Protein AF-A0ABD5DEM6-F1 (afdb_monomer_lite)

Structure (mmCIF, N/CA/C/O backbone):
data_AF-A0ABD5DEM6-F1
#
_entry.id   AF-A0ABD5DEM6-F1
#
loop_
_atom_site.group_PDB
_atom_site.id
_atom_site.type_symbol
_atom_site.label_atom_id
_atom_site.label_alt_id
_atom_site.label_comp_id
_atom_site.label_asym_id
_atom_site.label_entity_id
_atom_site.label_seq_id
_atom_site.pdbx_PDB_ins_code
_atom_site.Cartn_x
_atom_site.Cartn_y
_atom_site.Cartn_z
_atom_site.occupancy
_atom_site.B_iso_or_equiv
_atom_site.auth_seq_id
_atom_site.auth_comp_id
_atom_site.auth_asym_id
_atom_site.auth_atom_id
_atom_site.pdbx_PDB_model_num
ATOM 1 N N . MET A 1 1 ? -22.393 10.854 -4.127 1.00 58.38 1 MET A N 1
ATOM 2 C CA . MET A 1 1 ? -21.212 10.085 -3.682 1.00 58.38 1 MET A CA 1
ATOM 3 C C . MET A 1 1 ? -21.632 9.332 -2.431 1.00 58.38 1 MET A C 1
ATOM 5 O O . MET A 1 1 ? -22.236 9.966 -1.574 1.00 58.38 1 MET A O 1
ATOM 9 N N . TYR A 1 2 ? -21.435 8.012 -2.370 1.00 67.94 2 TYR A N 1
ATOM 10 C CA . TYR A 1 2 ? -21.788 7.234 -1.177 1.00 67.94 2 TYR A CA 1
ATOM 11 C C . TYR A 1 2 ? -21.031 7.790 0.042 1.00 67.94 2 TYR A C 1
ATOM 13 O O . TYR A 1 2 ? -19.848 8.121 -0.102 1.00 67.94 2 TYR A O 1
ATOM 21 N N . PRO A 1 3 ? -21.693 7.979 1.198 1.00 85.38 3 PRO A N 1
ATOM 22 C CA . PRO A 1 3 ? -21.010 8.434 2.402 1.00 85.38 3 PRO A CA 1
ATOM 23 C C . PRO A 1 3 ? -19.929 7.418 2.781 1.00 85.38 3 PRO A C 1
ATOM 25 O O . PRO A 1 3 ? -20.149 6.220 2.662 1.00 85.38 3 PRO A O 1
ATOM 28 N N 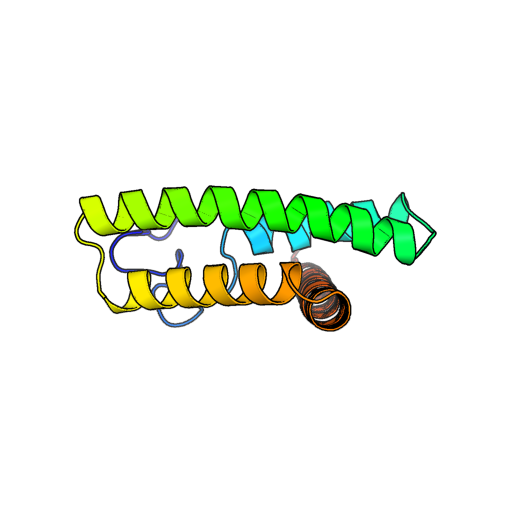. PHE A 1 4 ? -18.764 7.911 3.199 1.00 90.00 4 PHE A N 1
ATOM 29 C CA . PHE A 1 4 ? -17.649 7.096 3.673 1.00 90.00 4 PHE A CA 1
ATOM 30 C C . PHE A 1 4 ? -17.312 7.511 5.104 1.00 90.00 4 PHE A C 1
ATOM 32 O O . PHE A 1 4 ? -16.958 8.671 5.340 1.00 90.00 4 PHE A O 1
ATOM 39 N N . ASP A 1 5 ? -17.417 6.577 6.045 1.00 94.81 5 ASP A N 1
ATOM 40 C CA . ASP A 1 5 ? -16.986 6.749 7.430 1.00 94.81 5 ASP A CA 1
ATOM 41 C C . ASP A 1 5 ? -15.612 6.082 7.634 1.00 94.81 5 ASP A C 1
ATOM 43 O O . ASP A 1 5 ? -15.527 4.866 7.833 1.00 94.81 5 ASP A O 1
ATOM 47 N N . PRO A 1 6 ? -14.506 6.850 7.652 1.00 94.19 6 PRO A N 1
ATOM 48 C CA . PRO A 1 6 ? -13.162 6.292 7.789 1.00 94.19 6 PRO A CA 1
ATOM 49 C C . PRO A 1 6 ? -12.904 5.628 9.146 1.00 94.19 6 PRO A C 1
ATOM 51 O O . PRO A 1 6 ? -11.841 5.035 9.327 1.00 94.19 6 PRO A O 1
ATOM 54 N N . LEU A 1 7 ? -13.813 5.766 10.117 1.00 97.38 7 LEU A N 1
ATOM 55 C CA . LEU A 1 7 ? -13.722 5.082 11.403 1.00 97.38 7 LEU A CA 1
ATOM 56 C C . LEU A 1 7 ? -14.330 3.679 11.362 1.00 97.38 7 LEU A C 1
ATOM 58 O O . LEU A 1 7 ? -14.001 2.883 12.234 1.00 97.38 7 LEU A O 1
ATOM 62 N N . ARG A 1 8 ? -15.176 3.371 10.373 1.00 96.69 8 ARG A N 1
ATOM 63 C CA . ARG A 1 8 ? -15.933 2.110 10.286 1.00 96.69 8 ARG A CA 1
ATOM 64 C C . ARG A 1 8 ? -15.713 1.336 8.992 1.00 96.69 8 ARG A C 1
ATOM 66 O O . ARG A 1 8 ? -16.008 0.149 8.934 1.00 96.69 8 ARG A O 1
ATOM 73 N N . GLU A 1 9 ? -15.179 1.988 7.966 1.00 95.56 9 GLU A N 1
ATOM 74 C CA . GLU A 1 9 ? -15.091 1.451 6.611 1.00 95.56 9 GLU A CA 1
ATOM 75 C C . GLU A 1 9 ? -13.663 1.551 6.059 1.00 95.56 9 GLU A C 1
ATOM 77 O O . GLU A 1 9 ? -12.851 2.376 6.495 1.00 95.56 9 GLU A O 1
ATOM 82 N N . PHE A 1 10 ? -13.334 0.719 5.068 1.00 93.31 10 PHE A N 1
ATOM 83 C CA . PHE A 1 10 ? -12.040 0.784 4.382 1.00 93.31 10 PHE A CA 1
ATOM 84 C C . PHE A 1 10 ? -12.017 1.899 3.327 1.00 93.31 10 PHE A C 1
ATOM 86 O O . PHE A 1 10 ? -11.014 2.611 3.194 1.00 93.31 10 PHE A O 1
ATOM 93 N N . ASN A 1 11 ? -13.132 2.058 2.608 1.00 90.94 11 ASN A N 1
ATOM 94 C CA . ASN A 1 11 ? -13.392 3.048 1.561 1.00 90.94 11 ASN A CA 1
ATOM 95 C C . ASN A 1 11 ? -14.923 3.184 1.347 1.00 90.94 11 ASN A C 1
ATOM 97 O O . ASN A 1 11 ? -15.711 2.675 2.139 1.00 90.94 11 ASN A O 1
ATOM 101 N N . SER A 1 12 ? -15.354 3.839 0.264 1.00 88.69 12 SER A N 1
ATOM 102 C CA . SER A 1 12 ? -16.776 4.038 -0.075 1.00 88.69 12 SER A CA 1
ATOM 103 C C . SER A 1 12 ? -17.588 2.767 -0.394 1.00 88.69 12 SER A C 1
ATOM 105 O O . SER A 1 12 ? -18.808 2.858 -0.472 1.00 88.69 12 SER A O 1
ATOM 107 N N . ASN A 1 13 ? -16.950 1.608 -0.567 1.00 88.44 13 ASN A N 1
ATOM 108 C CA . ASN A 1 13 ? -17.582 0.287 -0.693 1.00 88.44 13 ASN A CA 1
ATOM 109 C C . ASN A 1 13 ? -17.710 -0.419 0.677 1.00 88.44 13 ASN A C 1
ATOM 111 O O . ASN A 1 13 ? -17.983 -1.619 0.758 1.00 88.44 13 ASN A O 1
ATOM 115 N N . GLY A 1 14 ? -17.487 0.304 1.778 1.00 91.00 14 GLY A N 1
ATOM 116 C CA . GLY A 1 14 ? -17.607 -0.225 3.128 1.00 91.00 14 GLY A CA 1
ATOM 117 C C . GLY A 1 14 ? -16.438 -1.136 3.506 1.00 91.00 14 GLY A C 1
ATOM 118 O O . GLY A 1 14 ? -15.268 -0.758 3.411 1.00 91.00 14 GLY A O 1
ATOM 119 N N . LEU A 1 15 ? -16.765 -2.339 3.985 1.00 91.94 15 LEU A N 1
ATOM 120 C CA . LEU A 1 15 ? -15.803 -3.357 4.431 1.00 91.94 15 LEU A CA 1
ATOM 121 C C . LEU A 1 15 ? -15.632 -4.521 3.441 1.00 91.94 15 LEU A C 1
ATOM 123 O O . LEU A 1 15 ? -14.775 -5.374 3.664 1.00 91.94 15 LEU A O 1
ATOM 127 N N . ALA A 1 16 ? -16.454 -4.580 2.388 1.00 88.44 16 ALA A N 1
ATOM 128 C CA . ALA A 1 16 ? -16.484 -5.704 1.451 1.00 88.44 16 ALA A CA 1
ATOM 129 C C . ALA A 1 16 ? -15.284 -5.691 0.493 1.00 88.44 16 ALA A C 1
ATOM 131 O O . ALA A 1 16 ? -14.651 -6.725 0.293 1.00 88.44 16 ALA A O 1
ATOM 132 N N . ASP A 1 17 ? -14.926 -4.509 -0.015 1.00 86.50 17 ASP A N 1
ATOM 133 C CA . ASP A 1 17 ? -13.835 -4.345 -0.974 1.00 86.50 17 ASP A CA 1
ATOM 134 C C . ASP A 1 17 ? -12.696 -3.544 -0.330 1.00 86.50 17 ASP A C 1
ATOM 136 O O . ASP A 1 17 ? -12.788 -2.324 -0.245 1.00 86.50 17 ASP A O 1
ATOM 140 N N . PRO A 1 18 ? -11.605 -4.171 0.141 1.00 88.31 18 PRO A N 1
ATOM 141 C CA . PRO A 1 18 ? -10.504 -3.465 0.808 1.00 88.31 18 PRO A CA 1
ATOM 142 C C . PRO A 1 18 ? -9.558 -2.721 -0.155 1.00 88.31 18 PRO A C 1
ATOM 144 O O . PRO A 1 18 ? -8.621 -2.057 0.295 1.00 88.31 18 PRO A O 1
ATOM 147 N N . LEU A 1 19 ? -9.772 -2.859 -1.467 1.00 86.38 19 LEU A N 1
ATOM 148 C CA . LEU A 1 19 ? -8.992 -2.202 -2.518 1.00 86.38 19 LEU A CA 1
ATOM 149 C C . LEU A 1 19 ? -9.252 -0.686 -2.555 1.00 86.38 19 LEU A C 1
ATOM 151 O O . LEU A 1 19 ? -10.029 -0.135 -1.785 1.00 86.38 19 LEU A O 1
ATOM 155 N N . PHE A 1 20 ? -8.572 0.042 -3.430 1.00 86.88 20 PHE A N 1
ATOM 156 C CA . PHE A 1 20 ? -8.778 1.471 -3.681 1.00 86.88 20 PHE A CA 1
ATOM 157 C C . PHE A 1 20 ? -8.495 2.405 -2.499 1.00 86.88 20 PHE A C 1
ATOM 159 O O . PHE A 1 20 ? -9.016 3.527 -2.442 1.00 86.88 20 PHE A O 1
ATOM 166 N N . HIS A 1 21 ? -7.632 1.998 -1.571 1.00 90.94 21 HIS A N 1
ATOM 167 C CA . HIS A 1 21 ? -7.059 2.926 -0.603 1.00 90.94 21 HIS A CA 1
ATOM 168 C C . HIS A 1 21 ? -6.131 3.938 -1.307 1.00 90.94 21 HIS A C 1
ATOM 170 O O . HIS A 1 21 ? -5.652 3.699 -2.413 1.00 90.94 21 HIS A O 1
ATOM 176 N N . PHE A 1 22 ? -5.851 5.089 -0.685 1.00 90.81 22 PHE A N 1
ATOM 177 C CA . PHE A 1 22 ? -5.266 6.220 -1.427 1.00 90.81 22 PHE A CA 1
ATOM 178 C C . PHE A 1 22 ? -3.897 5.921 -2.070 1.00 90.81 22 PHE A C 1
ATOM 180 O O . PHE A 1 22 ? -3.652 6.377 -3.181 1.00 90.81 22 PHE A O 1
ATOM 187 N N . VAL A 1 23 ? -3.027 5.142 -1.407 1.00 95.06 23 VAL A N 1
ATOM 188 C CA . VAL A 1 23 ? -1.729 4.725 -1.980 1.00 95.06 23 VAL A CA 1
ATOM 189 C C . VAL A 1 23 ? -1.923 3.872 -3.231 1.00 95.06 23 VAL A C 1
ATOM 191 O O . VAL A 1 23 ? -1.307 4.157 -4.245 1.00 95.06 23 VAL A O 1
ATOM 194 N N . GLU A 1 24 ? -2.837 2.901 -3.201 1.00 93.94 24 GLU A N 1
ATOM 195 C CA . GLU A 1 24 ? -3.136 2.053 -4.357 1.00 93.94 24 GLU A CA 1
ATOM 196 C C . GLU A 1 24 ? -3.762 2.855 -5.506 1.00 93.94 24 GLU A C 1
ATOM 198 O O . GLU A 1 24 ? -3.436 2.633 -6.672 1.00 93.94 24 GLU A O 1
ATOM 203 N N . ARG A 1 25 ? -4.620 3.838 -5.194 1.00 92.81 25 ARG A N 1
ATOM 204 C CA . ARG A 1 25 ? -5.159 4.758 -6.208 1.00 92.81 25 ARG A CA 1
ATOM 205 C C . ARG A 1 25 ? -4.059 5.595 -6.849 1.00 92.81 25 ARG A C 1
ATOM 207 O O . ARG A 1 25 ? -4.050 5.745 -8.065 1.00 92.81 25 ARG A O 1
ATOM 214 N N . PHE A 1 26 ? -3.142 6.133 -6.047 1.00 95.12 26 PHE A N 1
ATOM 215 C CA . PHE A 1 26 ? -1.999 6.887 -6.555 1.00 95.12 26 PHE A CA 1
ATOM 216 C C . PHE A 1 26 ? -1.085 6.009 -7.419 1.00 95.12 26 PHE A C 1
ATOM 218 O O . PHE A 1 26 ? -0.664 6.424 -8.499 1.00 95.12 26 PHE A O 1
ATOM 225 N N . GLU A 1 27 ? -0.824 4.785 -6.963 1.00 95.44 27 GLU A N 1
ATOM 226 C CA . GLU A 1 27 ? -0.025 3.792 -7.674 1.00 95.44 27 GLU A CA 1
ATOM 227 C C . GLU A 1 27 ? -0.582 3.511 -9.064 1.00 95.44 27 GLU A C 1
ATOM 229 O O . GLU A 1 27 ? 0.123 3.651 -10.063 1.00 95.44 27 GLU A O 1
ATOM 234 N N . THR A 1 28 ? -1.867 3.170 -9.098 1.00 92.19 28 THR A N 1
ATOM 235 C CA . THR A 1 28 ? -2.577 2.745 -10.302 1.00 92.19 28 THR A CA 1
ATOM 236 C C . THR A 1 28 ? -2.764 3.900 -11.275 1.00 92.19 28 THR A C 1
ATOM 238 O O . THR A 1 28 ? -2.400 3.783 -12.436 1.00 92.19 28 THR A O 1
ATOM 241 N N . ARG A 1 29 ? -3.261 5.051 -10.807 1.00 91.31 29 ARG A N 1
ATOM 242 C CA . ARG A 1 29 ? -3.636 6.162 -11.695 1.00 91.31 29 ARG A CA 1
ATOM 243 C C . ARG A 1 29 ? -2.463 7.023 -12.157 1.00 91.31 29 ARG A C 1
ATOM 245 O O . ARG A 1 29 ? -2.620 7.775 -13.113 1.00 91.31 29 ARG A O 1
ATOM 252 N N . PHE A 1 30 ? -1.317 6.965 -11.477 1.00 92.81 30 PHE A N 1
ATOM 253 C CA . PHE A 1 30 ? -0.200 7.868 -11.769 1.00 92.81 30 PHE A CA 1
ATOM 254 C C . PHE A 1 30 ? 1.154 7.168 -11.750 1.00 92.81 30 PHE A C 1
ATOM 256 O O . PHE A 1 30 ? 1.893 7.230 -12.733 1.00 92.81 30 PHE A O 1
ATOM 263 N N . PHE A 1 31 ? 1.505 6.532 -10.631 1.00 96.75 31 PHE A N 1
ATOM 264 C CA . PHE A 1 31 ? 2.887 6.134 -10.376 1.00 96.75 31 PHE A CA 1
ATOM 265 C C . PHE A 1 31 ? 3.394 5.088 -11.367 1.00 96.75 31 PHE A C 1
ATOM 267 O O . PHE A 1 31 ? 4.445 5.304 -11.958 1.00 96.75 31 PHE A O 1
ATOM 274 N N . PHE A 1 32 ? 2.677 3.978 -11.571 1.00 95.56 32 PHE A N 1
ATOM 275 C CA . PHE A 1 32 ? 3.183 2.886 -12.406 1.00 95.56 32 PHE A CA 1
ATOM 276 C C . PHE A 1 32 ? 3.253 3.265 -13.887 1.00 95.56 32 PHE A C 1
ATOM 278 O O . PHE A 1 32 ? 4.260 2.974 -14.527 1.00 95.56 32 PHE A O 1
ATOM 285 N N . SER A 1 33 ? 2.260 3.990 -14.412 1.00 92.00 33 SER A N 1
ATOM 286 C CA . SER A 1 33 ? 2.310 4.509 -15.786 1.00 92.00 33 SER A CA 1
ATOM 287 C C . SER A 1 33 ? 3.499 5.459 -15.990 1.00 92.00 33 SER A C 1
ATOM 289 O O . SER A 1 33 ? 4.295 5.289 -16.921 1.00 92.00 33 SER A O 1
ATOM 291 N N . TRP A 1 34 ? 3.704 6.406 -15.065 1.00 95.62 34 TRP A N 1
ATOM 292 C CA . TRP A 1 34 ? 4.878 7.282 -15.083 1.00 95.62 34 TRP A CA 1
ATOM 293 C C . TRP A 1 34 ? 6.185 6.487 -14.994 1.00 95.62 34 TRP A C 1
ATOM 295 O O . TRP A 1 34 ? 7.105 6.738 -15.773 1.00 95.62 34 TRP A O 1
ATOM 305 N N . LEU A 1 35 ? 6.256 5.514 -14.084 1.00 96.50 35 LEU A N 1
ATOM 306 C CA . LEU A 1 35 ? 7.452 4.724 -13.819 1.00 96.50 35 LEU A CA 1
ATOM 307 C C . LEU A 1 35 ? 7.881 3.938 -15.061 1.00 96.50 35 LEU A C 1
ATOM 309 O O . LEU A 1 35 ? 9.037 4.033 -15.465 1.00 96.50 35 LEU A O 1
ATOM 313 N N . MET A 1 36 ? 6.939 3.240 -15.701 1.00 91.69 36 MET A N 1
ATOM 314 C CA . MET A 1 36 ? 7.197 2.445 -16.908 1.00 91.69 36 MET A CA 1
ATOM 315 C C . MET A 1 36 ? 7.543 3.313 -18.121 1.00 91.69 36 MET A C 1
ATOM 317 O O . MET A 1 36 ? 8.308 2.891 -18.982 1.00 91.69 36 MET A O 1
ATOM 321 N N . THR A 1 37 ? 7.016 4.539 -18.186 1.00 93.31 37 THR A N 1
ATOM 322 C CA . THR A 1 37 ? 7.253 5.447 -19.319 1.00 93.31 37 THR A CA 1
ATOM 323 C C . THR A 1 37 ? 8.559 6.232 -19.188 1.00 93.31 37 THR A C 1
ATOM 325 O O . THR A 1 37 ? 9.175 6.593 -20.190 1.00 93.31 37 THR A O 1
ATOM 328 N N . ARG A 1 38 ? 8.974 6.573 -17.962 1.00 95.00 38 ARG A N 1
ATOM 329 C CA . ARG A 1 38 ? 10.089 7.505 -17.718 1.00 95.00 38 ARG A CA 1
ATOM 330 C C . ARG A 1 38 ? 11.368 6.833 -17.250 1.00 95.00 38 ARG A C 1
ATOM 332 O O . ARG A 1 38 ? 12.432 7.408 -17.463 1.00 95.00 38 ARG A O 1
ATOM 339 N N . ILE A 1 39 ? 11.278 5.661 -16.627 1.00 94.25 39 ILE A N 1
ATOM 340 C CA . ILE A 1 39 ? 12.422 4.972 -16.031 1.00 94.25 39 ILE A CA 1
ATOM 341 C C . ILE A 1 39 ? 12.580 3.615 -16.728 1.00 94.25 39 ILE A C 1
ATOM 343 O O . ILE A 1 39 ? 11.852 2.683 -16.399 1.00 94.25 39 ILE A O 1
ATOM 347 N N . PRO A 1 40 ? 13.495 3.476 -17.702 1.00 87.69 40 PRO A N 1
ATOM 348 C CA . PRO A 1 40 ? 13.630 2.239 -18.476 1.00 87.69 40 PRO A CA 1
ATOM 349 C C . PRO A 1 40 ? 14.364 1.122 -17.719 1.00 87.69 40 PRO A C 1
ATOM 351 O O . PRO A 1 40 ? 14.216 -0.048 -18.059 1.00 87.69 40 PRO A O 1
ATOM 354 N N . ASP A 1 41 ? 15.167 1.473 -16.714 1.00 95.50 41 ASP A N 1
ATOM 355 C CA . ASP A 1 41 ? 15.988 0.524 -15.965 1.00 95.50 41 ASP A CA 1
ATOM 356 C C . ASP A 1 41 ? 15.251 -0.043 -14.742 1.00 95.50 41 ASP A C 1
ATOM 358 O O . ASP A 1 41 ? 14.751 0.705 -13.901 1.00 95.50 41 ASP A O 1
ATOM 362 N N . ALA A 1 42 ? 15.218 -1.371 -14.618 1.00 92.81 42 ALA A N 1
ATOM 363 C CA . ALA A 1 42 ? 14.455 -2.063 -13.580 1.00 92.81 42 ALA A CA 1
ATOM 364 C C . ALA A 1 42 ? 14.986 -1.808 -12.156 1.00 92.81 42 ALA A C 1
ATOM 366 O O . ALA A 1 42 ? 14.203 -1.758 -11.203 1.00 92.81 42 ALA A O 1
ATOM 367 N N . GLU A 1 43 ? 16.297 -1.622 -11.986 1.00 95.44 43 GLU A N 1
ATOM 368 C CA . GLU A 1 43 ? 16.881 -1.314 -10.678 1.00 95.44 43 GLU A CA 1
ATOM 369 C C . GLU A 1 43 ? 16.471 0.094 -10.228 1.00 95.44 43 GLU A C 1
ATOM 371 O O . GLU A 1 43 ? 16.016 0.289 -9.096 1.00 95.44 43 GLU A O 1
ATOM 376 N N . GLN A 1 44 ? 16.527 1.068 -11.140 1.00 96.81 44 GLN A N 1
ATOM 377 C CA . GLN A 1 44 ? 16.037 2.422 -10.896 1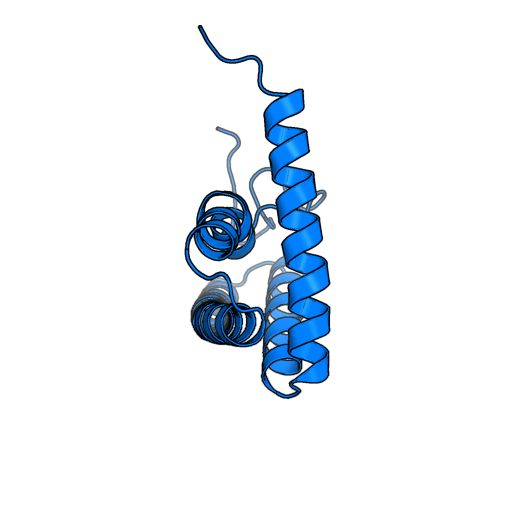.00 96.81 44 GLN A CA 1
ATOM 378 C C . GLN A 1 44 ? 14.526 2.453 -10.648 1.00 96.81 44 GLN A C 1
ATOM 380 O O . GLN A 1 44 ? 14.075 3.184 -9.763 1.00 96.81 44 GLN A O 1
ATOM 385 N N . GLN A 1 45 ? 13.737 1.644 -11.362 1.00 97.50 45 GLN A N 1
ATOM 386 C CA . GLN A 1 45 ? 12.301 1.519 -11.103 1.00 97.50 45 GLN A CA 1
ATOM 387 C C . GLN A 1 45 ? 12.035 1.050 -9.667 1.00 97.50 45 GLN A C 1
ATOM 389 O O . GLN A 1 45 ? 11.238 1.654 -8.942 1.00 97.50 45 GLN A O 1
ATOM 394 N N . LEU A 1 46 ? 12.748 0.010 -9.228 1.00 98.06 46 LEU A N 1
ATOM 395 C CA . LEU A 1 46 ? 12.634 -0.523 -7.875 1.00 98.06 46 LEU A CA 1
ATOM 396 C C . LEU A 1 46 ? 13.101 0.493 -6.818 1.00 98.06 46 LEU A C 1
ATOM 398 O O . LEU A 1 46 ? 12.523 0.555 -5.730 1.00 98.06 46 LEU A O 1
ATOM 402 N N . ALA A 1 47 ? 14.105 1.318 -7.125 1.00 98.06 47 ALA A N 1
ATOM 403 C CA . ALA A 1 47 ? 14.555 2.400 -6.252 1.00 98.06 47 ALA A CA 1
ATOM 404 C C . ALA A 1 47 ? 13.486 3.494 -6.078 1.00 98.06 47 ALA A C 1
ATOM 406 O O . ALA A 1 47 ? 13.214 3.903 -4.948 1.00 98.06 47 ALA A O 1
ATOM 407 N N . GLN A 1 48 ? 12.823 3.919 -7.159 1.00 98.38 48 GLN A N 1
ATOM 408 C CA . GLN A 1 48 ? 11.708 4.875 -7.079 1.00 98.38 48 GLN A CA 1
ATOM 409 C C . GLN A 1 48 ? 10.524 4.292 -6.305 1.00 98.38 48 GLN A C 1
ATOM 411 O O . GLN A 1 48 ? 9.931 4.956 -5.453 1.00 98.38 48 GLN A O 1
ATOM 416 N N . TYR A 1 49 ? 10.209 3.019 -6.547 1.00 98.44 49 TYR A N 1
ATOM 417 C CA . TYR A 1 49 ? 9.167 2.314 -5.811 1.00 98.44 49 TYR A CA 1
ATOM 418 C C . TYR A 1 49 ? 9.479 2.215 -4.313 1.00 98.44 49 TYR A C 1
ATOM 420 O O . TYR A 1 49 ? 8.597 2.448 -3.484 1.00 98.44 49 TYR A O 1
ATOM 428 N N . ARG A 1 50 ? 10.739 1.945 -3.945 1.00 98.69 50 ARG A N 1
ATOM 429 C CA . ARG A 1 50 ? 11.196 1.960 -2.547 1.00 98.69 50 ARG A CA 1
ATOM 430 C C . ARG A 1 50 ? 10.885 3.292 -1.876 1.00 98.69 50 ARG A C 1
ATOM 432 O O . ARG A 1 50 ? 10.378 3.303 -0.756 1.00 98.69 50 ARG A O 1
ATOM 439 N N . GLU A 1 51 ? 11.202 4.396 -2.543 1.00 98.44 51 GLU A N 1
ATOM 440 C CA . GLU A 1 51 ? 11.011 5.728 -1.976 1.00 98.44 51 GLU A CA 1
ATOM 441 C C . GLU A 1 51 ? 9.528 6.063 -1.812 1.00 98.44 51 GLU A C 1
ATOM 443 O O . GLU A 1 51 ? 9.094 6.469 -0.733 1.00 98.44 51 GLU A O 1
ATOM 448 N N . MET A 1 52 ? 8.715 5.760 -2.825 1.00 98.31 52 MET A N 1
ATOM 449 C CA . MET A 1 52 ? 7.262 5.889 -2.730 1.00 98.31 52 MET A CA 1
ATOM 450 C C . MET A 1 52 ? 6.698 5.064 -1.559 1.00 98.31 52 MET A C 1
ATOM 452 O O . MET A 1 52 ? 5.901 5.575 -0.767 1.00 98.31 52 MET A O 1
ATOM 456 N N . LYS A 1 53 ? 7.167 3.825 -1.361 1.00 98.56 53 LYS A N 1
ATOM 457 C CA . LYS A 1 53 ? 6.725 2.982 -0.240 1.00 98.56 53 LYS A CA 1
ATOM 458 C C . LYS A 1 53 ? 7.143 3.496 1.131 1.00 98.56 53 LYS A C 1
ATOM 460 O O . LYS A 1 53 ? 6.379 3.327 2.082 1.00 98.56 53 LYS A O 1
ATOM 465 N N . ARG A 1 54 ? 8.288 4.170 1.260 1.00 98.69 54 ARG A N 1
ATOM 466 C CA . ARG A 1 54 ? 8.659 4.855 2.513 1.00 98.69 54 ARG A CA 1
ATOM 467 C C . ARG A 1 54 ? 7.653 5.949 2.865 1.00 98.69 54 ARG A C 1
ATOM 469 O O . ARG A 1 54 ? 7.175 5.984 3.999 1.00 98.69 54 ARG A O 1
ATOM 476 N N . LEU A 1 55 ? 7.269 6.770 1.887 1.00 98.56 55 LEU A N 1
ATOM 477 C CA . LEU A 1 55 ? 6.253 7.813 2.063 1.00 98.56 55 LEU A CA 1
ATOM 478 C C . LEU A 1 55 ? 4.869 7.219 2.374 1.00 98.56 55 LEU A C 1
ATOM 480 O O . LEU A 1 55 ? 4.139 7.742 3.221 1.00 98.56 55 LEU A O 1
ATOM 484 N N . ALA A 1 56 ? 4.518 6.093 1.745 1.00 98.31 56 ALA A N 1
ATOM 485 C CA . ALA A 1 56 ? 3.287 5.361 2.036 1.00 98.31 56 ALA A CA 1
ATOM 486 C C . ALA A 1 56 ? 3.237 4.889 3.500 1.00 98.31 56 ALA A C 1
ATOM 488 O O . ALA A 1 56 ? 2.247 5.143 4.192 1.00 98.31 56 ALA A O 1
ATOM 489 N N . VAL A 1 57 ? 4.318 4.276 4.002 1.00 98.75 57 VAL A N 1
ATOM 490 C CA . VAL A 1 57 ? 4.440 3.855 5.409 1.00 98.75 57 VAL A CA 1
ATOM 491 C C . VAL A 1 57 ? 4.324 5.047 6.353 1.00 98.75 57 VAL A C 1
ATOM 493 O O . VAL A 1 57 ? 3.562 4.991 7.317 1.00 98.75 57 VAL A O 1
ATOM 496 N N . GLU A 1 58 ? 5.029 6.145 6.085 1.00 98.44 58 GLU A N 1
ATOM 497 C CA . GLU A 1 58 ? 4.965 7.352 6.913 1.00 98.44 58 GLU A CA 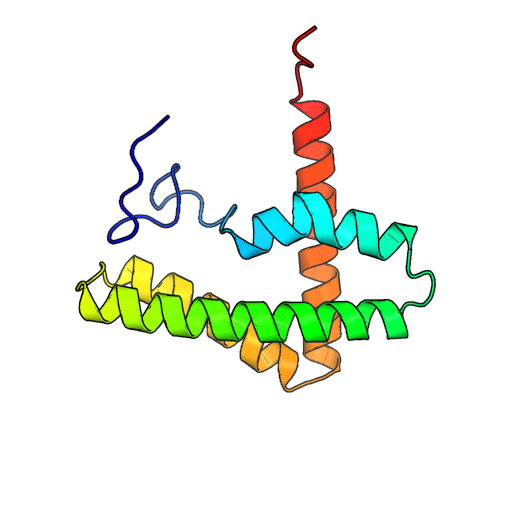1
ATOM 498 C C . GLU A 1 58 ? 3.535 7.909 6.995 1.00 98.44 58 GLU A C 1
ATOM 500 O O . GLU A 1 58 ? 3.021 8.210 8.079 1.00 98.44 58 GLU A O 1
ATOM 505 N N . SER A 1 59 ? 2.855 7.983 5.852 1.00 98.25 59 SER A N 1
ATOM 506 C CA . SER A 1 59 ? 1.477 8.454 5.776 1.00 98.25 59 SER A CA 1
ATOM 507 C C . SER A 1 59 ? 0.508 7.530 6.521 1.00 98.25 59 SER A C 1
ATOM 509 O O . SER A 1 59 ? -0.335 8.003 7.290 1.00 98.25 59 SER A O 1
ATOM 511 N N . TYR A 1 60 ? 0.655 6.208 6.389 1.00 97.94 60 TYR A N 1
ATOM 512 C CA . TYR A 1 60 ? -0.226 5.257 7.071 1.00 97.94 60 TYR A CA 1
ATOM 513 C C . TYR A 1 60 ? 0.064 5.134 8.565 1.00 97.94 60 TYR A C 1
ATOM 515 O O . TYR A 1 60 ? -0.868 4.941 9.343 1.00 97.94 60 TYR A O 1
ATOM 523 N N . ARG A 1 61 ? 1.304 5.356 9.012 1.00 98.44 61 ARG A N 1
ATOM 524 C CA . ARG A 1 61 ? 1.614 5.512 10.441 1.00 98.44 61 ARG A CA 1
ATOM 525 C C . ARG A 1 61 ? 0.866 6.703 11.038 1.00 98.44 61 ARG A C 1
ATOM 527 O O . ARG A 1 61 ? 0.220 6.547 12.075 1.00 98.44 61 ARG A O 1
ATOM 534 N N . ARG A 1 62 ? 0.865 7.863 10.366 1.00 98.50 62 ARG A N 1
ATOM 535 C CA . ARG A 1 62 ? 0.048 9.022 10.780 1.00 98.50 62 ARG A CA 1
ATOM 536 C C . ARG A 1 62 ? -1.445 8.699 10.780 1.00 98.50 62 ARG A C 1
ATOM 538 O O . ARG A 1 62 ? -2.133 9.014 11.751 1.00 98.50 62 ARG A O 1
ATOM 545 N N . LYS A 1 63 ? -1.938 8.024 9.735 1.00 97.88 63 LYS A N 1
ATOM 546 C CA . LYS A 1 63 ? -3.336 7.576 9.649 1.00 97.88 63 LYS A CA 1
ATOM 547 C C . LYS A 1 63 ? -3.708 6.676 10.829 1.00 97.88 63 LYS A C 1
ATOM 549 O O . LYS A 1 63 ? -4.738 6.895 11.452 1.00 97.88 63 LYS A O 1
ATOM 554 N N . LEU A 1 64 ? -2.863 5.710 11.181 1.00 98.56 64 LEU A N 1
ATOM 555 C CA . LEU A 1 64 ? -3.088 4.806 12.308 1.00 98.56 64 LEU A CA 1
ATOM 556 C C . LEU A 1 64 ? -3.124 5.535 13.652 1.00 98.56 64 LEU A C 1
ATOM 558 O O . LEU A 1 64 ? -3.968 5.216 14.486 1.00 98.56 64 LEU A O 1
ATOM 562 N N . VAL A 1 65 ? -2.256 6.527 13.868 1.00 98.56 65 VAL A N 1
ATOM 563 C CA . VAL A 1 65 ? -2.316 7.383 15.067 1.00 98.56 65 VAL A CA 1
ATOM 564 C C . VAL A 1 65 ? -3.661 8.108 15.139 1.00 98.56 65 VAL A C 1
ATOM 566 O O . VAL A 1 65 ? -4.326 8.063 16.174 1.00 98.56 65 VAL A O 1
ATOM 569 N N . TRP A 1 66 ? -4.096 8.713 14.032 1.00 98.56 66 TRP A N 1
ATOM 570 C CA . TRP A 1 66 ? -5.376 9.418 13.960 1.00 98.56 66 TRP A CA 1
ATOM 571 C C . TRP A 1 66 ? -6.575 8.488 14.201 1.00 98.56 66 TRP A C 1
ATOM 573 O O . TRP A 1 66 ? -7.449 8.811 15.005 1.00 98.56 66 TRP A O 1
ATOM 583 N N . LEU A 1 67 ? -6.589 7.306 13.575 1.00 98.50 67 LEU A N 1
ATOM 584 C CA . LEU A 1 67 ? -7.653 6.308 13.736 1.00 98.50 67 LEU A CA 1
ATOM 585 C C . LEU A 1 67 ? -7.763 5.825 15.186 1.00 98.50 67 LEU A C 1
ATOM 587 O O . LEU A 1 67 ? -8.864 5.750 15.728 1.00 98.50 67 LEU A O 1
ATOM 591 N N . ARG A 1 68 ? -6.629 5.556 15.847 1.00 98.50 68 ARG A N 1
ATOM 592 C CA . ARG A 1 68 ? -6.613 5.168 17.267 1.00 98.50 68 ARG A CA 1
ATOM 593 C C . ARG A 1 68 ? -7.141 6.284 18.160 1.00 98.50 68 ARG A C 1
ATOM 595 O O . ARG A 1 68 ? -7.979 6.024 19.017 1.00 98.50 68 ARG A O 1
ATOM 602 N N . ALA A 1 69 ? -6.703 7.523 17.933 1.00 98.56 69 ALA A N 1
ATOM 603 C CA . ALA A 1 69 ? -7.170 8.680 18.698 1.00 98.56 69 ALA A CA 1
ATOM 604 C C . ALA A 1 69 ? -8.687 8.900 18.559 1.00 98.56 69 ALA A C 1
ATOM 606 O O . ALA A 1 69 ? -9.340 9.347 19.500 1.00 98.56 69 ALA A O 1
ATOM 607 N N . ARG A 1 70 ? -9.257 8.552 17.399 1.00 98.44 70 ARG A N 1
ATOM 608 C CA . ARG A 1 70 ? -10.694 8.643 17.109 1.00 98.44 70 ARG A CA 1
ATOM 609 C C . ARG A 1 70 ? -11.489 7.378 17.434 1.00 98.44 70 ARG A C 1
ATOM 611 O O . ARG A 1 70 ? -12.687 7.369 17.184 1.00 98.44 70 ARG A O 1
ATOM 618 N N . ARG A 1 71 ? -10.858 6.356 18.028 1.00 98.19 71 ARG A N 1
ATOM 619 C CA . ARG A 1 71 ? -11.489 5.071 18.377 1.00 98.19 71 ARG A CA 1
ATOM 620 C C . ARG A 1 71 ? -12.167 4.405 17.173 1.00 98.19 71 ARG A C 1
ATOM 622 O O . ARG A 1 71 ? -13.300 3.952 17.282 1.00 98.19 71 ARG A O 1
ATOM 629 N N . ALA A 1 72 ? -11.469 4.381 16.037 1.00 98.38 72 ALA A N 1
ATOM 630 C CA . ALA A 1 72 ? -11.906 3.628 14.866 1.00 98.38 72 ALA A CA 1
ATOM 631 C C . ALA A 1 72 ? -12.138 2.149 15.210 1.00 98.38 72 ALA A C 1
ATOM 633 O O . ALA A 1 72 ? -11.482 1.599 16.102 1.00 98.38 72 ALA A O 1
ATOM 634 N N . ASP A 1 73 ? -13.038 1.515 14.467 1.00 98.31 73 ASP A N 1
ATOM 635 C CA . ASP A 1 73 ? -13.412 0.126 14.662 1.00 98.31 73 ASP A CA 1
ATOM 636 C C . ASP A 1 73 ? -12.185 -0.799 14.545 1.00 98.31 73 ASP A C 1
ATOM 638 O O . ASP A 1 73 ? -11.293 -0.568 13.712 1.00 98.31 73 ASP A O 1
ATOM 642 N N . PRO A 1 74 ? -12.121 -1.887 15.340 1.00 98.00 74 PRO A N 1
ATOM 643 C CA . PRO A 1 74 ? -10.960 -2.775 15.366 1.00 98.00 74 PRO A CA 1
ATOM 644 C C . PRO A 1 74 ? -10.584 -3.348 13.997 1.00 98.00 74 PRO A C 1
ATOM 646 O O . PRO A 1 74 ? -9.400 -3.490 13.699 1.00 98.00 74 PRO A O 1
ATOM 649 N N . GLN A 1 75 ? -11.572 -3.636 13.146 1.00 97.25 75 GLN A N 1
ATOM 650 C CA . GLN A 1 75 ? -11.345 -4.165 11.800 1.00 97.25 75 GLN A CA 1
ATOM 651 C C . GLN A 1 75 ? -10.639 -3.146 10.891 1.00 97.25 75 GLN A C 1
ATOM 653 O O . GLN A 1 75 ? -9.719 -3.512 10.158 1.00 97.25 75 GLN A O 1
ATOM 658 N N . VAL A 1 76 ? -11.007 -1.864 10.981 1.00 97.75 76 VAL A N 1
ATOM 659 C CA . VAL A 1 76 ? -10.365 -0.770 10.234 1.00 97.75 76 VAL A CA 1
ATOM 660 C C . VAL A 1 76 ? -8.922 -0.581 10.694 1.00 97.75 76 VAL A C 1
ATOM 662 O O . VAL A 1 76 ? -8.007 -0.479 9.871 1.00 97.75 76 VAL A O 1
ATOM 665 N N . LEU A 1 77 ? -8.695 -0.587 12.011 1.00 98.25 77 LEU A N 1
ATOM 666 C CA . LEU A 1 77 ? -7.350 -0.515 12.584 1.00 98.25 77 LEU A CA 1
ATOM 667 C C . LEU A 1 77 ? -6.483 -1.691 12.127 1.00 98.25 77 LEU A C 1
ATOM 669 O O . LEU A 1 77 ? -5.383 -1.465 11.622 1.00 98.25 77 LEU A O 1
ATOM 673 N N . ALA A 1 78 ? -6.989 -2.919 12.250 1.00 98.00 78 ALA A N 1
ATOM 674 C CA . ALA A 1 78 ? -6.270 -4.131 11.877 1.00 98.00 78 ALA A CA 1
ATOM 675 C C . ALA A 1 78 ? -5.896 -4.140 10.390 1.00 98.00 78 ALA A C 1
ATOM 677 O O . ALA A 1 78 ? -4.755 -4.448 10.048 1.00 98.00 78 ALA A O 1
ATOM 678 N N . HIS A 1 79 ? -6.817 -3.734 9.511 1.00 97.25 79 HIS A N 1
ATOM 679 C CA . HIS A 1 79 ? -6.564 -3.639 8.076 1.00 97.25 79 HIS A CA 1
ATOM 680 C C . HIS A 1 79 ? -5.400 -2.687 7.764 1.00 97.25 79 HIS A C 1
ATOM 682 O O . HIS A 1 79 ? -4.426 -3.078 7.115 1.00 97.25 79 HIS A O 1
ATOM 688 N N . PHE A 1 80 ? -5.441 -1.453 8.279 1.00 97.69 80 PHE A N 1
ATOM 689 C CA . PHE A 1 80 ? -4.380 -0.481 8.013 1.00 97.69 80 PHE A CA 1
ATOM 690 C C . PHE A 1 80 ? -3.064 -0.816 8.728 1.00 97.69 80 PHE A C 1
ATOM 692 O O . PHE A 1 80 ? -1.997 -0.495 8.204 1.00 97.69 80 PHE A O 1
ATOM 699 N N . GLN A 1 81 ? -3.102 -1.504 9.874 1.00 98.25 81 GLN A N 1
ATOM 700 C CA . GLN A 1 81 ? -1.906 -2.047 10.528 1.00 98.25 81 GLN A CA 1
ATOM 701 C C . GLN A 1 81 ? -1.251 -3.129 9.678 1.00 98.25 81 GLN A C 1
ATOM 703 O O . GLN A 1 81 ? -0.048 -3.058 9.442 1.00 98.25 81 GLN A O 1
ATOM 708 N N . HIS A 1 82 ? -2.031 -4.093 9.188 1.00 97.75 82 HIS A N 1
ATOM 709 C CA . HIS A 1 82 ? -1.530 -5.172 8.343 1.00 97.75 82 HIS A CA 1
ATOM 710 C C . HIS A 1 82 ? -0.903 -4.630 7.055 1.00 97.75 82 HIS A C 1
ATOM 712 O O . HIS A 1 82 ? 0.208 -5.016 6.697 1.00 97.75 82 HIS A O 1
ATOM 718 N N . LEU A 1 83 ? -1.577 -3.685 6.396 1.00 97.00 83 LEU A N 1
ATOM 719 C CA . LEU A 1 83 ? -1.072 -3.052 5.181 1.00 97.00 83 LEU A CA 1
ATOM 720 C C . LEU A 1 83 ? 0.250 -2.308 5.424 1.00 97.00 83 LEU A C 1
ATOM 722 O O . LEU A 1 83 ? 1.208 -2.488 4.675 1.00 97.00 83 LEU A O 1
ATOM 726 N N . THR A 1 84 ? 0.328 -1.533 6.510 1.00 98.31 84 THR A N 1
ATOM 727 C CA . THR A 1 84 ? 1.556 -0.811 6.883 1.00 98.31 84 THR A CA 1
ATOM 728 C C . THR A 1 84 ? 2.695 -1.784 7.186 1.00 98.31 84 THR A C 1
ATOM 730 O O . THR A 1 84 ? 3.795 -1.612 6.669 1.00 98.31 84 THR A O 1
ATOM 733 N N . ALA A 1 85 ? 2.424 -2.838 7.962 1.00 98.44 85 ALA A N 1
ATOM 734 C CA . ALA A 1 85 ? 3.414 -3.850 8.318 1.00 98.44 85 ALA A CA 1
ATOM 735 C C . ALA A 1 85 ? 3.937 -4.600 7.085 1.00 98.44 85 ALA A C 1
ATOM 737 O O . ALA A 1 85 ? 5.138 -4.830 6.967 1.00 98.44 85 ALA A O 1
ATOM 738 N N . ARG A 1 86 ? 3.064 -4.923 6.121 1.00 98.12 86 ARG A N 1
ATOM 739 C CA . ARG A 1 86 ? 3.462 -5.542 4.848 1.00 98.12 86 ARG A CA 1
ATOM 740 C C . ARG A 1 86 ? 4.470 -4.675 4.093 1.00 98.12 86 ARG A C 1
ATOM 742 O O . ARG A 1 86 ? 5.457 -5.201 3.582 1.00 98.12 86 ARG A O 1
ATOM 749 N N . TRP A 1 87 ? 4.243 -3.365 4.026 1.00 98.56 87 TRP A N 1
ATOM 750 C CA . TRP A 1 87 ? 5.178 -2.441 3.382 1.00 98.56 87 TRP A CA 1
ATOM 751 C C . TRP A 1 87 ? 6.481 -2.292 4.166 1.00 98.56 87 TRP A C 1
ATOM 753 O O . TRP A 1 87 ? 7.548 -2.301 3.563 1.00 98.56 87 TRP A O 1
ATOM 763 N N . GLU A 1 88 ? 6.422 -2.212 5.495 1.00 98.62 88 GLU A N 1
ATOM 764 C CA . GLU A 1 88 ? 7.613 -2.169 6.352 1.00 98.62 88 GLU A CA 1
ATOM 765 C C . GLU A 1 88 ? 8.484 -3.419 6.179 1.00 98.62 88 GLU A C 1
ATOM 767 O O . GLU A 1 88 ? 9.692 -3.301 5.976 1.00 98.62 88 GLU A O 1
ATOM 772 N N . SER A 1 89 ? 7.879 -4.611 6.187 1.00 98.31 89 SER A N 1
ATOM 773 C CA . SER A 1 89 ? 8.587 -5.868 5.932 1.00 98.31 89 SER A CA 1
ATOM 774 C C . 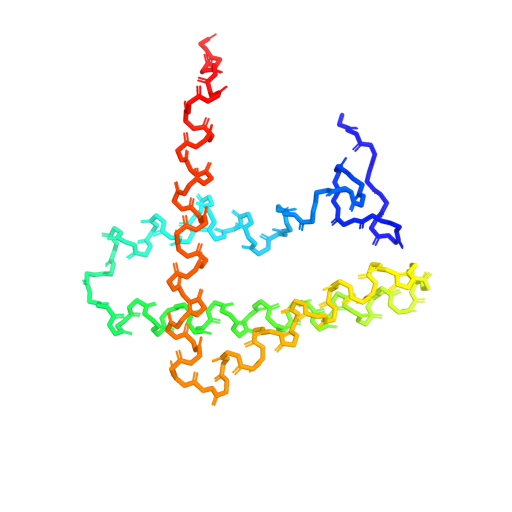SER A 1 89 ? 9.189 -5.913 4.530 1.00 98.31 89 SER A C 1
ATOM 776 O O . SER A 1 89 ? 10.328 -6.343 4.373 1.00 98.31 89 SER A O 1
ATOM 778 N N . ALA A 1 90 ? 8.466 -5.435 3.513 1.00 98.50 90 ALA A N 1
ATOM 779 C CA . ALA A 1 90 ? 8.994 -5.365 2.154 1.00 98.50 90 ALA A CA 1
ATOM 780 C C . ALA A 1 90 ? 10.174 -4.388 2.042 1.00 98.50 90 ALA A C 1
ATOM 782 O O . ALA A 1 90 ? 11.151 -4.688 1.372 1.00 98.50 90 ALA A O 1
ATOM 783 N N . LEU A 1 91 ? 10.130 -3.243 2.726 1.00 98.69 91 LEU A N 1
ATOM 784 C CA . LEU A 1 91 ? 11.220 -2.262 2.728 1.00 98.69 91 LEU A CA 1
ATOM 785 C C . LEU A 1 91 ? 12.489 -2.758 3.439 1.00 98.69 91 LEU A C 1
ATOM 787 O O . LEU A 1 91 ? 13.572 -2.242 3.158 1.00 98.69 91 LEU A O 1
ATOM 791 N N . ALA A 1 92 ? 12.363 -3.726 4.350 1.00 98.31 92 ALA A N 1
ATOM 792 C CA . ALA A 1 92 ? 13.476 -4.279 5.119 1.00 98.31 92 ALA A CA 1
ATOM 793 C C . ALA A 1 92 ? 14.281 -5.358 4.368 1.00 98.31 92 ALA A C 1
ATOM 795 O O . ALA A 1 92 ? 15.427 -5.611 4.730 1.00 98.31 92 ALA A O 1
ATOM 796 N N . ASP A 1 93 ? 13.711 -5.977 3.330 1.00 98.12 93 ASP A N 1
ATOM 797 C CA . ASP A 1 93 ? 14.343 -7.050 2.554 1.00 98.12 93 ASP A CA 1
ATOM 798 C C . ASP A 1 93 ? 14.256 -6.753 1.045 1.00 98.12 93 ASP A C 1
ATOM 800 O O . ASP A 1 93 ? 13.151 -6.698 0.502 1.00 98.12 93 ASP A O 1
AT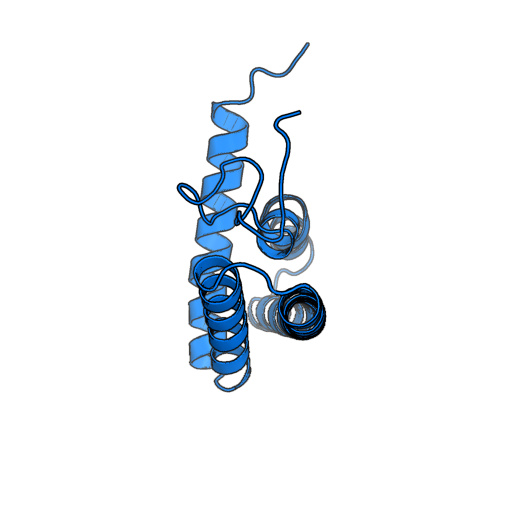OM 804 N N . PRO A 1 94 ? 15.385 -6.596 0.323 1.00 97.06 94 PRO A N 1
ATOM 805 C CA . PRO A 1 94 ? 15.371 -6.326 -1.114 1.00 97.06 94 PRO A CA 1
ATOM 806 C C . PRO A 1 94 ? 14.553 -7.337 -1.924 1.00 97.06 94 PRO A C 1
ATOM 808 O O . PRO A 1 94 ? 13.849 -6.947 -2.854 1.00 97.06 94 PRO A O 1
ATOM 811 N N . ALA A 1 95 ? 14.591 -8.623 -1.561 1.00 97.94 95 ALA A N 1
ATOM 812 C CA . ALA A 1 95 ? 13.836 -9.645 -2.277 1.00 97.94 95 ALA A CA 1
ATOM 813 C C . ALA A 1 95 ? 12.322 -9.511 -2.028 1.00 97.94 95 ALA A C 1
ATOM 815 O O . ALA A 1 95 ? 11.524 -9.653 -2.958 1.00 97.94 95 ALA A O 1
ATOM 816 N N . ALA A 1 96 ? 11.906 -9.209 -0.796 1.00 98.38 96 ALA A N 1
ATOM 817 C CA . ALA A 1 96 ? 10.520 -8.902 -0.459 1.00 98.38 96 ALA A CA 1
ATOM 818 C C . ALA A 1 96 ? 10.027 -7.630 -1.151 1.00 98.38 96 ALA A C 1
ATOM 820 O O . ALA A 1 96 ? 8.892 -7.619 -1.629 1.00 98.38 96 ALA A O 1
ATOM 821 N N . LEU A 1 97 ? 10.871 -6.601 -1.268 1.00 98.75 97 LEU A N 1
ATOM 822 C CA . LEU A 1 97 ? 10.541 -5.387 -2.008 1.00 98.75 97 LEU A CA 1
ATOM 823 C C . LEU A 1 97 ? 10.251 -5.693 -3.478 1.00 98.75 97 LEU A C 1
ATOM 825 O O . LEU A 1 97 ? 9.215 -5.266 -3.984 1.00 98.75 97 LEU A O 1
ATOM 829 N N . SER A 1 98 ? 11.114 -6.468 -4.140 1.00 98.25 98 SER A N 1
ATOM 830 C CA . SER A 1 98 ? 10.921 -6.866 -5.541 1.00 98.25 98 SER A CA 1
ATOM 831 C C . SER A 1 98 ? 9.654 -7.697 -5.737 1.00 98.25 98 SER A C 1
ATOM 833 O O . SER A 1 98 ? 8.907 -7.474 -6.687 1.00 98.25 98 SER A O 1
ATOM 835 N N . ARG A 1 99 ? 9.360 -8.628 -4.818 1.00 98.44 99 ARG A N 1
ATOM 836 C CA . ARG A 1 99 ? 8.106 -9.400 -4.857 1.00 98.44 99 ARG A CA 1
ATOM 837 C C . ARG A 1 99 ? 6.885 -8.502 -4.689 1.00 98.44 99 ARG A C 1
ATOM 839 O O . ARG A 1 99 ? 5.906 -8.667 -5.411 1.00 98.44 99 ARG A O 1
ATOM 846 N N . LEU A 1 100 ? 6.934 -7.556 -3.750 1.00 98.44 100 LEU A N 1
ATOM 847 C CA . LEU A 1 100 ? 5.835 -6.621 -3.532 1.00 98.44 100 LEU A CA 1
ATOM 848 C C . LEU A 1 100 ? 5.625 -5.728 -4.760 1.00 98.44 100 LEU A C 1
ATOM 850 O O . LEU A 1 100 ? 4.486 -5.566 -5.183 1.00 98.44 100 LEU A O 1
ATOM 854 N N . PHE A 1 101 ? 6.710 -5.216 -5.348 1.00 98.31 101 PHE A N 1
ATOM 855 C CA . PHE A 1 101 ? 6.677 -4.443 -6.588 1.00 98.31 101 PHE A CA 1
ATOM 856 C C . PHE A 1 101 ? 5.962 -5.204 -7.703 1.00 98.31 101 PHE A C 1
ATOM 858 O O . PHE A 1 101 ? 5.023 -4.674 -8.281 1.00 98.31 101 PHE A O 1
ATOM 865 N N . ALA A 1 102 ? 6.344 -6.458 -7.961 1.00 97.44 102 ALA A N 1
ATOM 866 C CA . ALA A 1 102 ? 5.729 -7.260 -9.017 1.00 97.44 102 ALA A CA 1
ATOM 867 C C . ALA A 1 102 ? 4.218 -7.454 -8.800 1.00 97.44 102 ALA A C 1
ATOM 869 O O . ALA A 1 102 ? 3.433 -7.292 -9.732 1.00 97.44 102 ALA A O 1
ATOM 870 N N . VAL A 1 103 ? 3.802 -7.758 -7.565 1.00 97.38 103 VAL A N 1
ATOM 871 C CA . VAL A 1 103 ? 2.384 -7.960 -7.223 1.00 97.38 103 VAL A CA 1
ATOM 872 C C . VAL A 1 103 ? 1.577 -6.678 -7.404 1.00 97.38 103 VAL A C 1
ATOM 874 O O . VAL A 1 103 ? 0.488 -6.705 -7.971 1.00 97.38 103 VAL A O 1
ATOM 877 N N . GLU A 1 104 ? 2.088 -5.555 -6.912 1.00 97.38 104 GLU A N 1
ATOM 878 C CA . GLU A 1 104 ? 1.359 -4.293 -6.956 1.00 97.38 104 GLU A CA 1
ATOM 879 C C . GLU A 1 104 ? 1.380 -3.646 -8.343 1.00 97.38 104 GLU A C 1
ATOM 881 O O . GLU A 1 104 ? 0.366 -3.080 -8.738 1.00 97.38 104 GLU A O 1
ATOM 886 N N . ALA A 1 105 ? 2.468 -3.802 -9.105 1.00 95.88 105 ALA A N 1
ATOM 887 C CA . ALA A 1 105 ? 2.538 -3.410 -10.511 1.00 95.88 105 ALA A CA 1
ATOM 888 C C . ALA A 1 105 ? 1.528 -4.201 -11.346 1.00 95.88 105 ALA A C 1
ATOM 890 O O . ALA A 1 105 ? 0.791 -3.618 -12.138 1.00 95.88 105 ALA A O 1
ATOM 891 N N . PHE A 1 106 ? 1.446 -5.518 -11.129 1.00 95.62 106 PHE A N 1
ATOM 892 C CA . PHE A 1 106 ? 0.463 -6.362 -11.800 1.00 95.62 106 PHE A CA 1
ATOM 893 C C . PHE A 1 106 ? -0.970 -5.964 -11.432 1.00 95.62 106 PHE A C 1
ATOM 895 O O . PHE A 1 106 ? -1.789 -5.771 -12.323 1.00 95.62 106 PHE A O 1
ATOM 902 N N . ARG A 1 107 ? -1.268 -5.763 -10.140 1.00 95.31 107 ARG A N 1
ATOM 903 C CA . ARG A 1 107 ? -2.579 -5.259 -9.695 1.00 95.31 107 ARG A CA 1
ATOM 904 C C . ARG A 1 107 ? -2.913 -3.925 -10.363 1.00 95.31 107 ARG A C 1
ATOM 906 O O . ARG A 1 107 ? -4.015 -3.774 -10.869 1.00 95.31 107 ARG A O 1
ATOM 913 N N . SER A 1 108 ? -1.983 -2.971 -10.376 1.00 94.19 108 SER A N 1
ATOM 914 C CA . SER A 1 108 ? -2.207 -1.677 -11.024 1.00 94.19 108 SER A CA 1
ATOM 915 C C . SER A 1 108 ? -2.448 -1.815 -12.525 1.00 94.19 108 SER A C 1
ATOM 917 O O . SER A 1 108 ? -3.329 -1.147 -13.041 1.00 94.19 108 SER A O 1
ATOM 919 N N . HIS A 1 109 ? -1.747 -2.718 -13.210 1.00 91.62 109 HIS A N 1
ATOM 920 C CA . HIS A 1 109 ? -1.994 -2.995 -14.624 1.00 91.62 109 HIS A CA 1
ATOM 921 C C . HIS A 1 109 ? -3.382 -3.602 -14.878 1.00 91.62 109 HIS A C 1
ATOM 923 O O . HIS A 1 109 ? -4.071 -3.188 -15.803 1.00 91.62 109 HIS A O 1
ATOM 929 N N . VAL A 1 110 ? -3.813 -4.555 -14.044 1.00 92.19 110 VAL A N 1
ATOM 930 C CA . VAL A 1 110 ? -5.152 -5.155 -14.147 1.00 92.19 110 VAL A CA 1
ATOM 931 C C . VAL A 1 110 ? -6.238 -4.106 -13.916 1.00 92.19 110 VAL A C 1
ATOM 933 O O . VAL A 1 110 ? -7.163 -4.024 -14.713 1.00 92.19 110 VAL A O 1
ATOM 936 N N . LEU A 1 111 ? -6.103 -3.278 -12.876 1.00 90.12 111 LEU A N 1
ATOM 937 C CA . LEU A 1 111 ? -7.074 -2.223 -12.572 1.00 90.12 111 LEU A CA 1
ATOM 938 C C . LEU A 1 111 ? -7.154 -1.159 -13.677 1.00 90.12 111 LEU A C 1
ATOM 940 O O . LEU A 1 111 ? -8.241 -0.668 -13.955 1.00 90.12 111 LEU A O 1
ATOM 944 N N . ASP A 1 112 ? -6.030 -0.822 -14.313 1.00 86.62 112 ASP A N 1
ATOM 945 C CA . ASP A 1 112 ? -5.983 0.104 -15.454 1.00 86.62 112 ASP A CA 1
ATOM 946 C C . ASP A 1 112 ? -6.758 -0.460 -16.661 1.00 86.62 112 ASP A C 1
ATOM 948 O O . ASP A 1 112 ? -7.617 0.215 -17.221 1.00 86.62 112 ASP A O 1
ATOM 952 N N . ILE A 1 113 ? -6.561 -1.747 -16.982 1.00 86.81 113 ILE A N 1
ATOM 953 C CA . ILE A 1 113 ? -7.332 -2.441 -18.028 1.00 86.81 113 ILE A CA 1
ATOM 954 C C . ILE A 1 113 ? -8.820 -2.525 -17.666 1.00 86.81 113 ILE A C 1
ATOM 956 O O . ILE A 1 113 ? -9.678 -2.323 -18.523 1.00 86.81 113 ILE A O 1
ATOM 960 N N . GLU A 1 114 ? -9.153 -2.867 -16.421 1.00 86.19 114 GLU A N 1
ATOM 961 C CA . GLU A 1 114 ? -10.545 -2.950 -15.975 1.00 86.19 114 GLU A CA 1
ATOM 962 C C . GLU A 1 114 ? -11.242 -1.589 -16.068 1.00 86.19 114 GLU A C 1
ATOM 964 O O . GLU 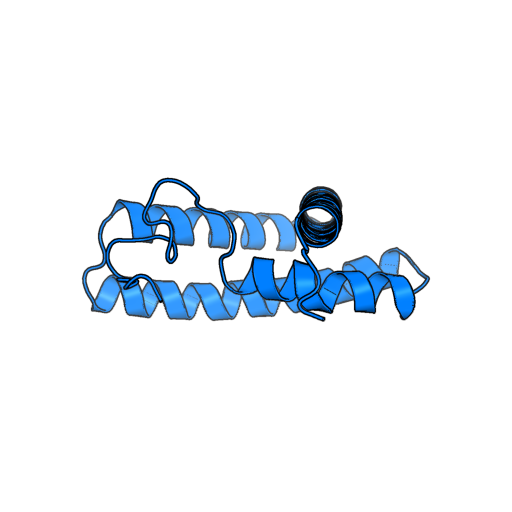A 1 114 ? -12.385 -1.534 -16.528 1.00 86.19 114 GLU A O 1
ATOM 969 N N . ASP A 1 115 ? -10.558 -0.507 -15.690 1.00 81.94 115 ASP A N 1
ATOM 970 C CA . ASP A 1 115 ? -11.047 0.863 -15.855 1.00 81.94 115 ASP A CA 1
ATOM 971 C C . ASP A 1 115 ? -11.271 1.195 -17.346 1.00 81.94 115 ASP A C 1
ATOM 973 O O . ASP A 1 115 ? -12.320 1.745 -17.686 1.00 81.94 115 ASP A O 1
ATOM 977 N N . ASP A 1 116 ? -10.356 0.812 -18.245 1.00 82.06 116 ASP A N 1
ATOM 978 C CA . ASP A 1 116 ? -10.490 1.023 -19.697 1.00 82.06 116 ASP A CA 1
ATOM 979 C C . ASP A 1 116 ? -11.662 0.235 -20.310 1.00 82.06 116 ASP A C 1
ATOM 981 O O . ASP A 1 116 ? -12.403 0.757 -21.146 1.00 82.06 116 ASP A O 1
ATOM 985 N N . LEU A 1 117 ? -11.864 -1.020 -19.896 1.00 82.88 117 LEU A N 1
ATOM 986 C CA . LEU A 1 117 ? -12.925 -1.889 -20.422 1.00 82.88 117 LEU A CA 1
ATOM 987 C C . LEU A 1 117 ? -14.324 -1.483 -19.941 1.00 82.88 117 LEU A C 1
ATOM 989 O O . LEU A 1 117 ? -15.299 -1.649 -20.677 1.00 82.88 117 LEU A O 1
ATOM 993 N N . HIS A 1 118 ? -14.437 -0.974 -18.713 1.00 74.19 118 HIS A N 1
ATOM 994 C CA . HIS A 1 118 ? -15.706 -0.500 -18.147 1.00 74.19 118 HIS A CA 1
ATOM 995 C C . HIS A 1 118 ? -15.938 0.995 -18.379 1.00 74.19 118 HIS A C 1
ATOM 997 O O . HIS A 1 118 ? -17.035 1.500 -18.116 1.00 74.19 118 HIS A O 1
ATOM 1003 N N . GLY A 1 119 ? -14.934 1.701 -18.900 1.00 60.00 119 GLY A N 1
ATOM 1004 C CA . GLY A 1 119 ? -15.032 3.074 -19.350 1.00 60.00 119 GLY A CA 1
ATOM 1005 C C . GLY A 1 119 ? -15.970 3.189 -20.546 1.00 60.00 119 GLY A C 1
ATOM 1006 O O . GLY A 1 119 ? -15.534 3.242 -21.692 1.00 60.00 119 GLY A O 1
ATOM 1007 N N . GLN A 1 120 ? -17.274 3.333 -20.290 1.00 52.44 120 GLN A N 1
ATOM 1008 C CA . GLN A 1 120 ? -18.082 4.186 -21.153 1.00 52.44 120 GLN A CA 1
ATOM 1009 C C . GLN A 1 120 ? -17.458 5.574 -21.050 1.00 52.44 120 GLN A C 1
ATOM 1011 O O . GLN A 1 120 ? -17.692 6.304 -20.086 1.00 52.44 120 GLN A O 1
ATOM 1016 N N . SER A 1 121 ? -16.586 5.907 -21.999 1.00 45.91 121 SER A N 1
ATOM 1017 C CA . SER A 1 121 ? -16.154 7.275 -22.201 1.00 45.91 121 SER A CA 1
ATOM 1018 C C . SER A 1 121 ? -17.425 8.107 -22.331 1.00 45.91 121 SER A C 1
ATOM 1020 O O . SER A 1 121 ? -18.205 7.937 -23.265 1.00 45.91 121 SER A O 1
ATOM 1022 N N . CYS A 1 122 ? -17.683 8.963 -21.343 1.00 41.00 122 CYS A N 1
ATOM 1023 C CA . CYS A 1 122 ? -18.639 10.039 -21.513 1.00 41.00 122 CYS A CA 1
ATOM 1024 C C . CYS A 1 122 ? -18.108 10.905 -22.663 1.00 41.00 122 CYS A C 1
ATOM 1026 O O . CYS A 1 122 ? -17.232 11.743 -22.449 1.00 41.00 122 CYS A O 1
ATOM 1028 N N . THR A 1 123 ? -18.573 10.631 -23.881 1.00 40.72 123 THR A N 1
ATOM 1029 C CA . THR A 1 123 ? -18.635 11.609 -24.970 1.00 40.72 123 THR A CA 1
ATOM 1030 C C . THR A 1 123 ? -19.651 12.679 -24.625 1.00 40.72 123 THR A C 1
ATOM 1032 O O . THR A 1 123 ? -20.748 12.286 -24.159 1.00 40.72 123 THR A O 1
#

Organism: Acinetobacter baumannii (NCBI:txid470)

Sequence (123 aa):
MYPFDPLREFNSNGLADPLFHFVERFETRFFFSWLMTRIPDAEQQLAQYREMKRLAVESYRRKLVWLRARRADPQVLAHFQHLTARWESALADPAALSRLFAVEAFRSHVLDIEDDLHGQSCT

pLDDT: mean 92.5, std 11.09, range [40.72, 98.75]

Foldseek 3Di:
DQDDDLLQACGSVRPPDNPDDPLLVCCQVPVLVCLVVPPVDPVVSLVVLLVSLVVVLVVLVVVLVVSVVVNRDPSSNVSSVVVSVLSVVLSVDVVSSVVVCVVSSVVSVVVNVVCVVPDPPPD

Secondary structure (DSSP, 8-state):
-----TTT-SBTTBTS-----HHHHHIIIIIHHHHHHH---HHHHHHHHHHHHHHHHHHHHHHHHHHHHTT--HHHHHHHHHHHHHHHHHHH-HHHHHHHHHHHHHHHHHHHHHHHHH-----

Radius of gyration: 15.77 Å; chains: 1; bounding box: 39×21×44 Å